Protein AF-A0A7V5AQL8-F1 (afdb_monomer_lite)

Foldseek 3Di:
DVVVVVVVVVVVVVVVVVVVVVVVVVVVVVVVVVVVQVVLQVQCVVVPNHDSVVSVVVVVVVVVVVVVVVVVVVVVVVVVVVVVVVVVVVVVVVVVVVVDPDDPDPPDDDDDDDDDDDDDDDDDDDDDDDDDDDDDDDDDDDDDDDDDDDDDDPPDDDDPDPDDDDDDDDDD

Secondary structure (DSSP, 8-state):
-HHHHHHHHHHHHHHHHHHHHHHHHHHHHHHHHHHHHHHHHHHHHHTTS--HHHHHHHHHHHHHHHHHHHHHHHHHHHHHHHHHHHHHHHHHHHHHHT----PPP-PPPP------------PPPP-PPPPPPPPPPPPPPPPPPPP---PPP----------PPPPPPPP-

Sequence (172 aa):
MEKDRAIEKDMQRALREQSRSLGNFYKGIMTSLRQIEETMEKYAAERGGLTIEEAAAELELIKEIERNYVKLQMLRSRHDNWLQARKKV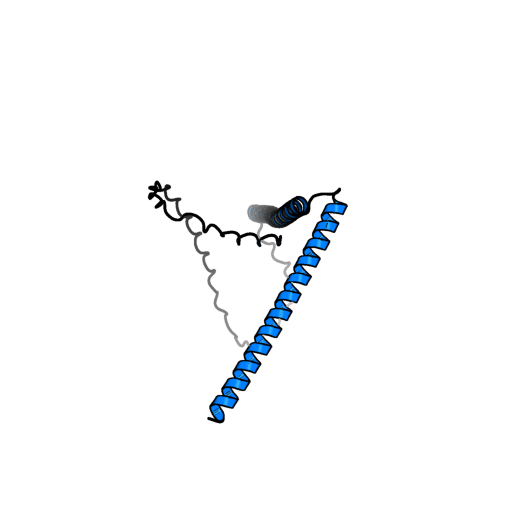AQAQSLQATGLPPRPAPRPSAAPSPTPTSTPSAPQTPVAKVPTAPEPPKAPIPEKPVPVEEKPIPRGTPPFIISSPPPKPEDK

Radius of gyration: 39.56 Å; chains: 1; bounding box: 112×60×87 Å

pLDDT: mean 77.06, std 18.39, range [37.72, 98.06]

Structure (mmCIF, N/CA/C/O backbone):
data_AF-A0A7V5AQL8-F1
#
_entry.id   AF-A0A7V5AQL8-F1
#
loop_
_atom_site.group_PDB
_atom_site.id
_atom_site.type_symbol
_atom_site.label_atom_id
_atom_site.label_alt_id
_atom_site.label_comp_id
_atom_site.label_asym_id
_atom_site.label_entity_id
_atom_site.label_seq_id
_atom_site.pdbx_PDB_ins_code
_atom_site.Cartn_x
_atom_site.Cartn_y
_atom_site.Cartn_z
_atom_site.occupancy
_atom_site.B_iso_or_equiv
_atom_site.auth_seq_id
_atom_site.auth_comp_id
_atom_site.auth_asym_id
_atom_site.auth_atom_id
_atom_site.pdbx_PDB_model_num
ATOM 1 N N . MET A 1 1 ? 9.794 -41.746 -36.528 1.00 63.28 1 MET A N 1
ATOM 2 C CA . MET A 1 1 ? 10.151 -40.681 -37.490 1.00 63.28 1 MET A CA 1
ATOM 3 C C . MET A 1 1 ? 9.055 -39.621 -37.617 1.00 63.28 1 MET A C 1
ATOM 5 O O . MET A 1 1 ? 9.298 -38.499 -37.205 1.00 63.28 1 MET A O 1
ATOM 9 N N . GLU A 1 2 ? 7.851 -39.910 -38.136 1.00 71.94 2 GLU A N 1
ATOM 10 C CA . GLU A 1 2 ? 6.795 -38.872 -38.253 1.00 71.94 2 GLU A CA 1
ATOM 11 C C . GLU A 1 2 ? 6.206 -38.427 -36.906 1.00 71.94 2 GLU A C 1
ATOM 13 O O . GLU A 1 2 ? 5.985 -37.237 -36.695 1.00 71.94 2 GLU A O 1
ATOM 18 N N . LYS A 1 3 ? 6.019 -39.364 -35.968 1.00 75.19 3 LYS A N 1
ATOM 19 C CA . LYS A 1 3 ? 5.550 -39.058 -34.606 1.00 75.19 3 LYS A CA 1
ATOM 20 C C . LYS A 1 3 ? 6.539 -38.171 -33.840 1.00 75.19 3 LYS A C 1
ATOM 22 O O . LYS A 1 3 ? 6.118 -37.236 -33.174 1.00 75.19 3 LYS A O 1
ATOM 27 N N . ASP A 1 4 ? 7.838 -38.399 -34.018 1.00 84.19 4 ASP A N 1
ATOM 28 C CA . ASP A 1 4 ? 8.894 -37.621 -33.355 1.00 84.19 4 ASP A CA 1
ATOM 29 C C . ASP A 1 4 ? 8.934 -36.174 -33.872 1.00 84.19 4 ASP A C 1
ATOM 31 O O . ASP A 1 4 ? 9.076 -35.239 -33.089 1.00 84.19 4 ASP A O 1
ATOM 35 N N . ARG A 1 5 ? 8.686 -35.968 -35.176 1.00 82.94 5 ARG A N 1
ATOM 36 C CA . ARG A 1 5 ? 8.556 -34.624 -35.772 1.00 82.94 5 ARG A CA 1
ATOM 37 C C . ARG A 1 5 ? 7.320 -33.869 -35.276 1.00 82.94 5 ARG A C 1
ATOM 39 O O . ARG A 1 5 ? 7.361 -32.646 -35.154 1.00 82.94 5 ARG A O 1
ATOM 46 N N . ALA A 1 6 ? 6.217 -34.571 -35.012 1.00 88.25 6 ALA A N 1
ATOM 47 C CA . ALA A 1 6 ? 5.014 -33.958 -34.450 1.00 88.25 6 ALA A CA 1
ATOM 48 C C . ALA A 1 6 ? 5.249 -33.508 -32.998 1.00 88.25 6 ALA A C 1
ATOM 50 O O . ALA A 1 6 ? 4.944 -32.367 -32.657 1.00 88.25 6 ALA A O 1
ATOM 51 N N . ILE A 1 7 ? 5.889 -34.361 -32.190 1.00 89.31 7 ILE A N 1
ATOM 52 C CA . ILE A 1 7 ? 6.270 -34.048 -30.804 1.00 89.31 7 ILE A CA 1
ATOM 53 C C . ILE A 1 7 ? 7.222 -32.848 -30.759 1.00 89.31 7 ILE A C 1
ATOM 55 O O . ILE A 1 7 ? 7.020 -31.930 -29.967 1.00 89.31 7 ILE A O 1
ATOM 59 N N . GLU A 1 8 ? 8.225 -32.810 -31.636 1.00 92.75 8 GLU A N 1
ATOM 60 C CA . GLU A 1 8 ? 9.164 -31.689 -31.708 1.00 92.75 8 GLU A CA 1
ATOM 61 C C . GLU A 1 8 ? 8.457 -30.369 -32.058 1.00 92.75 8 GLU A C 1
ATOM 63 O O . GLU A 1 8 ? 8.708 -29.333 -31.435 1.00 92.75 8 GLU A O 1
ATOM 68 N N . LYS A 1 9 ? 7.518 -30.396 -33.010 1.00 93.88 9 LYS A N 1
ATOM 69 C CA . LYS A 1 9 ? 6.729 -29.217 -33.390 1.00 93.88 9 LYS A CA 1
ATOM 70 C C . LYS A 1 9 ? 5.845 -28.720 -32.242 1.00 93.88 9 LYS A C 1
ATOM 72 O O . LYS A 1 9 ? 5.749 -27.506 -32.041 1.00 93.88 9 LYS A O 1
ATOM 77 N N . ASP A 1 10 ? 5.236 -29.627 -31.486 1.00 94.12 10 ASP A N 1
ATOM 78 C CA . ASP A 1 10 ? 4.409 -29.278 -30.329 1.00 94.12 10 ASP A CA 1
ATOM 79 C C . ASP A 1 10 ? 5.256 -28.742 -29.169 1.00 94.12 10 ASP A C 1
ATOM 81 O O . ASP A 1 10 ? 4.890 -27.727 -28.573 1.00 94.12 10 ASP A O 1
ATOM 85 N N . MET A 1 11 ? 6.439 -29.313 -28.917 1.00 92.94 11 MET A N 1
ATOM 86 C CA . MET A 1 11 ? 7.403 -28.757 -27.959 1.00 92.94 11 MET A CA 1
ATOM 87 C C . MET A 1 11 ? 7.839 -27.343 -28.351 1.00 92.94 11 MET A C 1
ATOM 89 O O . MET A 1 11 ? 7.822 -26.436 -27.519 1.00 92.94 11 MET A O 1
ATOM 93 N N . GLN A 1 12 ? 8.180 -27.112 -29.621 1.00 95.69 12 GLN A N 1
ATOM 94 C CA . GLN A 1 12 ? 8.537 -25.773 -30.097 1.00 95.69 12 GLN A CA 1
ATOM 95 C C . GLN A 1 12 ? 7.370 -24.786 -29.964 1.00 95.69 12 GLN A C 1
ATOM 97 O O . GLN A 1 12 ? 7.585 -23.608 -29.668 1.00 95.69 12 GLN A O 1
ATOM 102 N N . ARG A 1 13 ? 6.129 -25.242 -30.169 1.00 94.62 13 ARG A N 1
ATOM 103 C CA . ARG A 1 13 ? 4.931 -24.416 -29.980 1.00 94.62 13 ARG A CA 1
ATOM 104 C C . ARG A 1 13 ? 4.726 -24.059 -28.510 1.00 94.62 13 ARG A C 1
ATOM 106 O O . ARG A 1 13 ? 4.548 -22.879 -28.214 1.00 94.62 13 ARG A O 1
ATOM 113 N N . ALA A 1 14 ? 4.824 -25.042 -27.619 1.00 93.94 14 ALA A N 1
ATOM 114 C CA . ALA A 1 14 ? 4.708 -24.849 -26.178 1.00 93.94 14 ALA A CA 1
ATOM 115 C C . ALA A 1 14 ? 5.779 -23.881 -25.651 1.00 93.94 14 ALA A C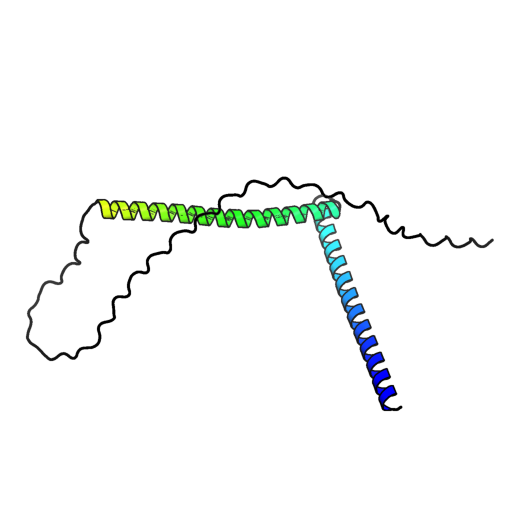 1
ATOM 117 O O . ALA A 1 14 ? 5.458 -22.953 -24.912 1.00 93.94 14 ALA A O 1
ATOM 118 N N . LEU A 1 15 ? 7.031 -24.012 -26.104 1.00 95.56 15 LEU A N 1
ATOM 119 C CA . LEU A 1 15 ? 8.118 -23.099 -25.731 1.00 95.56 15 LEU A CA 1
ATOM 120 C C . LEU A 1 15 ? 7.865 -21.659 -26.196 1.00 95.56 15 LEU A C 1
ATOM 122 O O . LEU A 1 15 ? 8.107 -20.713 -25.444 1.00 95.56 15 LEU A O 1
ATOM 126 N N . ARG A 1 16 ? 7.350 -21.467 -27.417 1.00 95.06 16 ARG A N 1
ATOM 127 C CA . ARG A 1 16 ? 6.985 -20.127 -27.913 1.00 95.06 16 ARG A CA 1
ATOM 128 C C . ARG A 1 16 ? 5.845 -19.520 -27.106 1.00 95.06 16 ARG A C 1
ATOM 130 O O . ARG A 1 16 ? 5.879 -18.328 -26.808 1.00 95.06 16 ARG A O 1
ATOM 137 N N . GLU A 1 17 ? 4.844 -20.318 -26.758 1.00 95.75 17 GLU A N 1
ATOM 138 C CA . GLU A 1 17 ? 3.708 -19.865 -25.960 1.00 95.75 17 GLU A CA 1
ATOM 139 C C . GLU A 1 17 ? 4.129 -19.504 -24.532 1.00 95.75 17 GLU A C 1
ATOM 141 O O . GLU A 1 17 ? 3.791 -18.422 -24.052 1.00 95.75 17 GLU A O 1
ATOM 146 N N . GLN A 1 18 ? 4.963 -20.331 -23.901 1.00 94.44 18 GLN A N 1
ATOM 147 C CA . GLN A 1 18 ? 5.540 -20.044 -22.591 1.00 94.44 18 GLN A CA 1
ATOM 148 C C . GLN A 1 18 ? 6.400 -18.774 -22.619 1.00 94.44 18 GLN A C 1
ATOM 150 O O . GLN A 1 18 ? 6.242 -17.909 -21.759 1.00 94.44 18 GLN A O 1
ATOM 155 N N . SER A 1 19 ? 7.264 -18.619 -23.627 1.00 94.06 19 SER A N 1
ATOM 156 C CA . SER A 1 19 ? 8.080 -17.412 -23.810 1.00 94.06 19 SER A CA 1
ATOM 157 C C . SER A 1 19 ? 7.210 -16.162 -23.972 1.00 94.06 19 SER A C 1
ATOM 159 O O . SER A 1 19 ? 7.463 -15.140 -23.333 1.00 94.06 19 SER A O 1
ATOM 161 N N . ARG A 1 20 ? 6.127 -16.254 -24.753 1.00 95.44 20 ARG A N 1
ATOM 162 C CA . ARG A 1 20 ? 5.165 -15.160 -24.926 1.00 95.44 20 ARG A CA 1
ATOM 163 C C . ARG A 1 20 ? 4.436 -14.824 -23.628 1.00 95.44 20 ARG A C 1
ATOM 165 O O . ARG A 1 20 ? 4.295 -13.648 -23.301 1.00 95.44 20 ARG A O 1
ATOM 172 N N . SER A 1 21 ? 3.988 -15.839 -22.892 1.00 94.06 21 SER A N 1
ATOM 173 C CA . SER A 1 21 ? 3.327 -15.664 -21.597 1.00 94.06 21 SER A CA 1
ATOM 174 C C . SER A 1 21 ? 4.255 -14.979 -20.596 1.00 94.06 21 SER A C 1
ATOM 176 O O . SER A 1 21 ? 3.851 -14.022 -19.940 1.00 94.06 21 SER A O 1
ATOM 178 N N . LEU A 1 22 ? 5.518 -15.408 -20.528 1.00 94.69 22 LEU A N 1
ATOM 179 C CA . LEU A 1 22 ? 6.521 -14.801 -19.657 1.00 94.69 22 LEU A CA 1
ATOM 180 C C . LEU A 1 22 ? 6.833 -13.354 -20.068 1.00 94.69 22 LEU A C 1
ATOM 182 O O . LEU A 1 22 ? 6.915 -12.481 -19.208 1.00 94.69 22 LEU A O 1
ATOM 186 N N . GLY A 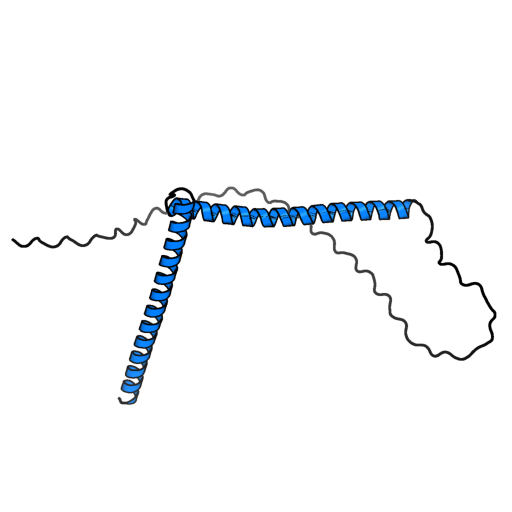1 23 ? 6.940 -13.077 -21.371 1.00 94.69 23 GLY A N 1
ATOM 187 C CA . GLY A 1 23 ? 7.132 -11.718 -21.884 1.00 94.69 23 GLY A CA 1
ATOM 188 C C . GLY A 1 23 ? 5.967 -10.785 -21.540 1.00 94.69 23 GLY A C 1
ATOM 189 O O . GLY A 1 23 ? 6.182 -9.653 -21.106 1.00 94.69 23 GLY A O 1
ATOM 190 N N . ASN A 1 24 ? 4.728 -11.269 -21.662 1.00 95.75 24 ASN A N 1
ATOM 191 C CA . ASN A 1 24 ? 3.536 -10.516 -21.263 1.00 95.75 24 ASN A CA 1
ATOM 192 C C . ASN A 1 24 ? 3.490 -10.279 -19.749 1.00 95.75 24 ASN A C 1
ATOM 194 O O . ASN A 1 24 ? 3.173 -9.173 -19.315 1.00 95.75 24 ASN A O 1
ATOM 198 N N . PHE A 1 25 ? 3.837 -11.292 -18.954 1.00 94.12 25 PHE A N 1
ATOM 199 C CA . PHE A 1 25 ? 3.923 -11.177 -17.502 1.00 94.12 25 PHE A CA 1
ATOM 200 C C . PHE A 1 25 ? 4.962 -10.133 -17.080 1.00 94.12 25 PHE A C 1
ATOM 202 O O . PHE A 1 25 ? 4.6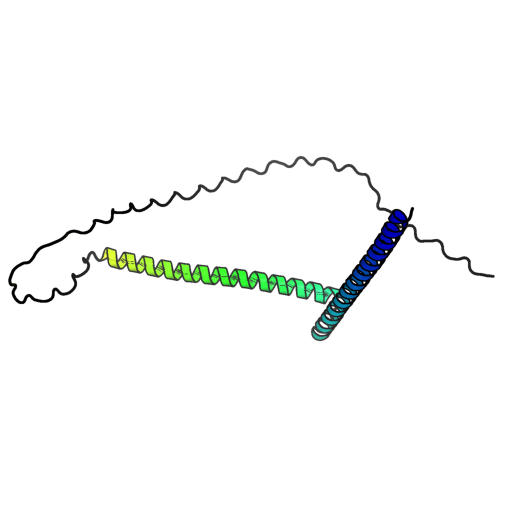45 -9.231 -16.307 1.00 94.12 25 PHE A O 1
ATOM 209 N N . TYR A 1 26 ? 6.166 -10.184 -17.657 1.00 95.81 26 TYR A N 1
ATOM 210 C CA . TYR A 1 26 ? 7.217 -9.199 -17.400 1.00 95.81 26 TYR A CA 1
ATOM 211 C C . TYR A 1 26 ? 6.776 -7.781 -17.779 1.00 95.81 26 TYR A C 1
ATOM 213 O O . TYR A 1 26 ? 6.944 -6.848 -16.998 1.00 95.81 26 TYR A O 1
ATOM 221 N N . LYS A 1 27 ? 6.130 -7.614 -18.940 1.00 94.75 27 LYS A N 1
ATOM 222 C CA . LYS A 1 27 ? 5.565 -6.320 -19.350 1.00 94.75 27 LYS A CA 1
ATOM 223 C C . LYS A 1 27 ? 4.523 -5.809 -18.346 1.00 94.75 27 LYS A C 1
ATOM 225 O O . LYS A 1 27 ? 4.497 -4.614 -18.051 1.00 94.75 27 LYS A O 1
ATOM 230 N N . GLY A 1 28 ? 3.688 -6.704 -17.816 1.00 95.50 28 GLY A N 1
ATOM 231 C CA . GLY A 1 28 ? 2.730 -6.393 -16.756 1.00 95.50 28 GLY A CA 1
ATOM 232 C C . GLY A 1 28 ? 3.416 -5.895 -15.483 1.00 95.50 28 GLY A C 1
ATOM 233 O O . GLY A 1 28 ? 3.061 -4.826 -14.988 1.00 95.50 28 GLY A O 1
ATOM 234 N N . ILE A 1 29 ? 4.447 -6.606 -15.012 1.00 95.19 29 ILE A N 1
ATOM 235 C CA . ILE A 1 29 ? 5.250 -6.195 -13.848 1.00 95.19 29 ILE A CA 1
ATOM 236 C C . ILE A 1 29 ? 5.865 -4.816 -14.074 1.00 95.19 29 ILE A C 1
ATOM 238 O O . ILE A 1 29 ? 5.684 -3.933 -13.245 1.00 95.19 29 ILE A O 1
ATOM 242 N N . MET A 1 30 ? 6.544 -4.600 -15.202 1.00 94.94 30 MET A N 1
ATOM 243 C CA . MET A 1 30 ? 7.206 -3.320 -15.474 1.00 94.94 30 MET A CA 1
ATOM 244 C C . MET A 1 30 ? 6.215 -2.153 -15.540 1.00 94.94 30 MET A C 1
ATOM 246 O O . MET A 1 30 ? 6.519 -1.058 -15.077 1.00 94.94 30 MET A O 1
ATOM 250 N N . THR A 1 31 ? 5.011 -2.387 -16.070 1.00 95.50 31 THR A N 1
ATOM 251 C CA . THR A 1 31 ? 3.946 -1.370 -16.083 1.00 95.50 31 THR A CA 1
ATOM 252 C C . THR A 1 31 ? 3.473 -1.050 -14.665 1.00 95.50 31 THR A C 1
ATOM 254 O O . THR A 1 31 ? 3.309 0.118 -14.325 1.00 95.50 31 THR A O 1
ATOM 257 N N . SER A 1 32 ? 3.290 -2.074 -13.828 1.00 94.06 32 SER A N 1
ATOM 258 C CA . SER A 1 32 ? 2.912 -1.903 -12.422 1.00 94.06 32 SER A CA 1
ATOM 259 C C . SER A 1 32 ? 3.989 -1.178 -11.617 1.00 94.06 32 SER A C 1
ATOM 261 O O . SER A 1 32 ? 3.647 -0.295 -10.838 1.00 94.06 32 SER A O 1
ATOM 263 N N . LEU A 1 33 ? 5.265 -1.526 -11.798 1.00 93.44 33 LEU A N 1
ATOM 264 C CA . LEU A 1 33 ? 6.378 -0.869 -11.109 1.00 93.44 33 LEU A CA 1
ATOM 265 C C . LEU A 1 33 ? 6.446 0.612 -11.472 1.00 93.44 33 LEU A C 1
ATOM 267 O O . LEU A 1 33 ? 6.490 1.451 -10.580 1.00 93.44 33 LEU A O 1
ATOM 271 N N . ARG A 1 34 ? 6.321 0.935 -12.763 1.00 94.31 34 ARG A N 1
ATOM 272 C CA . ARG A 1 34 ? 6.272 2.322 -13.228 1.00 94.31 34 ARG A CA 1
ATOM 273 C C . ARG A 1 34 ? 5.105 3.101 -12.620 1.00 94.31 34 ARG A C 1
ATOM 275 O O . ARG A 1 34 ? 5.273 4.244 -12.222 1.00 94.31 34 ARG A O 1
ATOM 282 N N . GLN A 1 35 ? 3.917 2.500 -12.540 1.00 95.00 35 GLN A N 1
ATOM 283 C CA . GLN A 1 35 ? 2.772 3.153 -11.898 1.00 95.00 35 GLN A CA 1
ATOM 284 C C . GLN A 1 35 ? 3.033 3.424 -10.414 1.00 95.00 35 GLN A C 1
ATOM 286 O O . GLN A 1 35 ? 2.675 4.492 -9.927 1.00 95.00 35 GLN A O 1
ATOM 291 N N . ILE A 1 36 ? 3.667 2.481 -9.709 1.00 91.38 36 ILE A N 1
ATOM 292 C CA . ILE A 1 36 ? 4.056 2.665 -8.307 1.00 91.38 36 ILE A CA 1
ATOM 293 C C . ILE A 1 36 ? 5.045 3.830 -8.191 1.00 91.38 36 ILE A C 1
ATOM 295 O O . ILE A 1 36 ? 4.803 4.734 -7.396 1.00 91.38 36 ILE A O 1
ATOM 299 N N . GLU A 1 37 ? 6.092 3.867 -9.014 1.00 91.31 37 GLU A N 1
ATOM 300 C CA . GLU A 1 37 ? 7.055 4.977 -9.056 1.00 91.31 37 GLU A CA 1
ATOM 301 C C . GLU A 1 37 ? 6.360 6.323 -9.310 1.00 91.31 37 GLU A C 1
ATOM 303 O O . GLU A 1 37 ? 6.517 7.247 -8.518 1.00 91.31 37 GLU A O 1
ATOM 308 N N . GLU A 1 38 ? 5.492 6.416 -10.321 1.00 93.19 38 GLU A N 1
ATOM 309 C CA . GLU A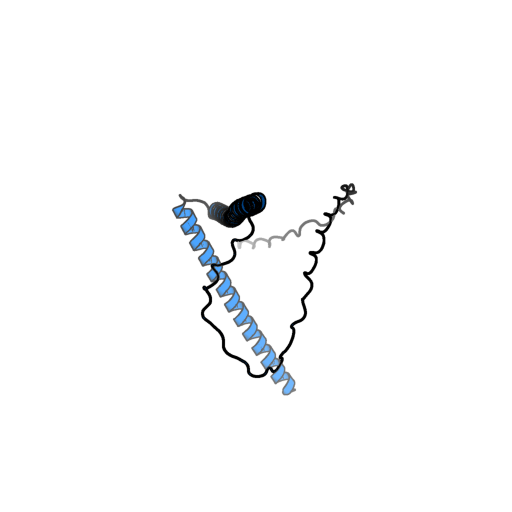 1 38 ? 4.739 7.642 -10.625 1.00 93.19 38 GLU A CA 1
ATOM 310 C C . GLU A 1 38 ? 3.834 8.078 -9.457 1.00 93.19 38 GLU A C 1
ATOM 312 O O . GLU A 1 38 ? 3.665 9.272 -9.201 1.00 93.19 38 GLU A O 1
ATOM 317 N N . THR A 1 39 ? 3.226 7.133 -8.729 1.00 91.06 39 THR A N 1
ATOM 318 C CA . THR A 1 39 ? 2.437 7.464 -7.529 1.00 91.06 39 THR A CA 1
ATOM 319 C C . THR A 1 39 ? 3.309 7.932 -6.368 1.00 91.06 39 THR A C 1
ATOM 321 O O . THR A 1 39 ? 2.924 8.866 -5.665 1.00 91.06 39 THR A O 1
ATOM 324 N N . MET A 1 40 ? 4.489 7.332 -6.198 1.00 91.19 40 MET A N 1
ATOM 325 C CA . MET A 1 40 ? 5.457 7.725 -5.178 1.00 91.19 40 MET A CA 1
ATOM 326 C C . MET A 1 40 ? 6.004 9.125 -5.440 1.00 91.19 40 MET A C 1
ATOM 328 O O . MET A 1 40 ? 6.058 9.936 -4.520 1.00 91.19 40 MET A O 1
ATOM 332 N N . GLU A 1 41 ? 6.349 9.434 -6.688 1.00 91.38 41 GLU A N 1
ATOM 333 C CA . GLU A 1 41 ? 6.817 10.759 -7.101 1.00 91.38 41 GLU A CA 1
ATOM 334 C C . GLU A 1 41 ? 5.761 11.837 -6.851 1.00 91.38 41 GLU A C 1
ATOM 336 O O . GLU A 1 41 ? 6.076 12.897 -6.310 1.00 91.38 41 GLU A O 1
ATOM 341 N N . LYS A 1 42 ? 4.494 11.563 -7.188 1.00 92.94 42 LYS A N 1
ATOM 342 C CA . LYS A 1 42 ? 3.384 12.490 -6.912 1.00 92.94 42 LYS A CA 1
ATOM 343 C C . LYS A 1 42 ? 3.225 12.748 -5.421 1.00 92.94 42 LYS A C 1
ATOM 345 O O . LYS A 1 42 ? 3.167 13.905 -5.014 1.00 92.94 42 LYS A O 1
ATOM 350 N N . TYR A 1 43 ? 3.208 11.689 -4.614 1.00 91.62 43 TYR A N 1
ATOM 351 C CA . TYR A 1 43 ? 3.126 11.816 -3.162 1.00 91.62 43 TYR A CA 1
ATOM 352 C C . TYR A 1 43 ? 4.304 12.631 -2.606 1.00 91.62 43 TYR A C 1
ATOM 354 O O . TYR A 1 43 ? 4.115 13.548 -1.806 1.00 91.62 43 TYR A O 1
ATOM 362 N N . ALA A 1 44 ? 5.520 12.342 -3.068 1.00 91.06 44 ALA A N 1
ATOM 363 C CA . ALA A 1 44 ? 6.726 13.034 -2.639 1.00 91.06 44 ALA A CA 1
ATOM 364 C C . ALA A 1 44 ? 6.701 14.530 -3.006 1.00 91.06 44 ALA A C 1
ATOM 366 O O . ALA A 1 44 ? 7.055 15.382 -2.185 1.00 91.06 44 ALA A O 1
ATOM 367 N N . ALA A 1 45 ? 6.215 14.860 -4.207 1.00 91.25 45 ALA A N 1
ATOM 368 C CA . ALA A 1 45 ? 6.021 16.235 -4.655 1.00 91.25 45 ALA A CA 1
ATOM 369 C C . ALA A 1 45 ? 4.975 16.977 -3.802 1.00 91.25 45 ALA A C 1
ATOM 371 O O . ALA A 1 45 ? 5.227 18.100 -3.364 1.00 91.25 45 ALA A O 1
ATOM 372 N N . GLU A 1 46 ? 3.837 16.342 -3.505 1.00 92.25 46 GLU A N 1
ATOM 373 C CA . GLU A 1 46 ? 2.777 16.909 -2.656 1.00 92.25 46 GLU A CA 1
ATOM 374 C C . GLU A 1 46 ? 3.234 17.146 -1.208 1.00 92.25 46 GLU A C 1
ATOM 376 O O . GLU A 1 46 ? 2.787 18.091 -0.556 1.00 92.25 46 GLU A O 1
ATOM 381 N N . ARG A 1 47 ? 4.165 16.327 -0.708 1.00 89.06 47 ARG A N 1
ATOM 382 C CA . ARG A 1 47 ? 4.740 16.437 0.642 1.00 89.06 47 ARG A CA 1
ATOM 383 C C . ARG A 1 47 ? 5.878 17.453 0.777 1.00 89.06 47 ARG A C 1
ATOM 385 O O . ARG A 1 47 ? 6.497 17.527 1.835 1.00 89.06 47 ARG A O 1
ATOM 392 N N . GLY A 1 48 ? 6.121 18.271 -0.246 1.00 88.12 48 GLY A N 1
ATOM 393 C CA . GLY A 1 48 ? 7.144 19.319 -0.207 1.00 88.12 48 GLY A CA 1
ATOM 394 C C . GLY A 1 48 ? 8.478 18.914 -0.831 1.00 88.12 48 GLY A C 1
ATOM 395 O O . GLY A 1 48 ? 9.502 19.498 -0.485 1.00 88.12 48 GLY A O 1
ATOM 396 N N . GLY A 1 49 ? 8.468 17.951 -1.756 1.00 85.38 49 GLY A N 1
ATOM 397 C CA . GLY A 1 49 ? 9.652 17.554 -2.521 1.00 85.38 49 GLY A CA 1
ATOM 398 C C . GLY A 1 49 ? 10.540 16.542 -1.799 1.00 85.38 49 GLY A C 1
ATOM 399 O O . GLY A 1 49 ? 11.761 16.670 -1.843 1.00 85.38 49 GLY A O 1
ATOM 400 N N . LEU A 1 50 ? 9.931 15.553 -1.136 1.00 90.19 50 LEU A N 1
ATOM 401 C CA . LEU A 1 50 ? 10.661 14.413 -0.573 1.00 90.19 50 LEU A CA 1
ATOM 402 C C . LEU A 1 50 ? 11.372 13.618 -1.679 1.00 90.19 50 LEU A C 1
ATOM 404 O O . LEU A 1 50 ? 10.974 13.636 -2.848 1.00 90.19 50 LEU A O 1
ATOM 408 N N . THR A 1 51 ? 12.399 12.863 -1.308 1.00 91.44 51 THR A N 1
ATOM 409 C CA . THR A 1 51 ? 12.900 11.791 -2.173 1.00 91.44 51 THR A CA 1
ATOM 410 C C . THR A 1 51 ? 11.906 10.624 -2.202 1.00 91.44 51 THR A C 1
ATOM 412 O O . THR A 1 51 ? 11.097 10.443 -1.289 1.00 91.44 51 THR A O 1
ATOM 415 N N . ILE A 1 52 ? 11.966 9.795 -3.249 1.00 87.19 52 ILE A N 1
ATOM 416 C CA . ILE A 1 52 ? 11.113 8.598 -3.370 1.00 87.19 52 ILE A CA 1
ATOM 417 C C . ILE A 1 52 ? 11.322 7.650 -2.177 1.00 87.19 52 ILE A C 1
ATOM 419 O O . ILE A 1 52 ? 10.362 7.063 -1.681 1.00 87.19 52 ILE A O 1
ATOM 423 N N . GLU A 1 53 ? 12.559 7.522 -1.691 1.00 89.06 53 GLU A N 1
ATOM 424 C CA . GLU A 1 53 ? 12.902 6.672 -0.545 1.00 89.06 53 GLU A CA 1
ATOM 425 C C . GLU A 1 53 ? 12.276 7.184 0.758 1.00 89.06 53 GLU A C 1
ATOM 427 O O . GLU A 1 53 ? 11.667 6.410 1.498 1.00 89.06 53 GLU A O 1
ATOM 432 N N . GLU A 1 54 ? 12.358 8.492 1.016 1.00 91.19 54 GLU A N 1
ATOM 433 C CA . GLU A 1 54 ? 11.730 9.119 2.185 1.00 91.19 54 GLU A CA 1
ATOM 434 C C . GLU A 1 54 ? 10.208 8.997 2.134 1.00 91.19 54 GLU A C 1
ATOM 436 O O . GLU A 1 54 ? 9.581 8.625 3.126 1.00 91.19 54 GLU A O 1
ATOM 441 N N . ALA A 1 55 ? 9.614 9.239 0.966 1.00 90.88 55 ALA A N 1
ATOM 442 C CA . ALA A 1 55 ? 8.190 9.048 0.746 1.00 90.88 55 ALA A CA 1
ATOM 443 C C . ALA A 1 55 ? 7.761 7.592 1.002 1.00 90.88 55 ALA A C 1
ATOM 445 O O . ALA A 1 55 ? 6.715 7.349 1.605 1.00 90.88 55 ALA A O 1
ATOM 446 N N . ALA A 1 56 ? 8.563 6.611 0.573 1.00 89.25 56 ALA A N 1
ATOM 447 C CA . ALA A 1 56 ? 8.264 5.196 0.783 1.00 89.25 56 ALA A CA 1
ATOM 448 C C . ALA A 1 56 ? 8.333 4.823 2.269 1.00 89.25 56 ALA A C 1
ATOM 450 O O . ALA A 1 56 ? 7.439 4.140 2.775 1.00 89.25 56 ALA A O 1
ATOM 451 N N . ALA A 1 57 ? 9.358 5.306 2.976 1.00 92.00 57 ALA A N 1
ATOM 452 C CA . ALA A 1 57 ? 9.492 5.124 4.417 1.00 92.00 57 ALA A CA 1
ATOM 453 C C . ALA A 1 57 ? 8.327 5.773 5.181 1.00 92.00 57 ALA A C 1
ATOM 455 O O . ALA A 1 57 ? 7.777 5.171 6.106 1.00 92.00 57 ALA A O 1
ATOM 456 N N . GLU A 1 58 ? 7.905 6.969 4.769 1.00 92.62 58 GLU A N 1
ATOM 457 C CA . GLU A 1 58 ? 6.771 7.662 5.375 1.00 92.62 58 GLU A CA 1
ATOM 458 C C . GLU A 1 58 ? 5.453 6.906 5.153 1.00 92.62 58 GLU A C 1
ATOM 460 O O . GLU A 1 58 ? 4.689 6.712 6.099 1.00 92.62 58 GLU A O 1
ATOM 465 N N . LEU A 1 59 ? 5.191 6.419 3.938 1.00 91.00 59 LEU A N 1
ATOM 466 C CA . LEU A 1 59 ? 3.999 5.613 3.662 1.00 91.00 59 LEU A CA 1
ATOM 467 C C . LEU A 1 59 ? 3.986 4.308 4.460 1.00 91.00 59 LEU A C 1
ATOM 469 O O . LEU A 1 59 ? 2.922 3.874 4.905 1.00 91.00 59 LEU A O 1
ATOM 473 N N . GLU A 1 60 ? 5.141 3.678 4.667 1.00 92.81 60 GLU A N 1
ATOM 474 C CA . GLU A 1 60 ? 5.226 2.477 5.497 1.00 92.81 60 GLU A CA 1
ATOM 475 C C . GLU A 1 60 ? 4.923 2.787 6.969 1.00 92.81 60 GLU A C 1
ATOM 477 O O . GLU A 1 60 ? 4.152 2.066 7.611 1.00 92.81 60 GLU A O 1
ATOM 482 N N . LEU A 1 61 ? 5.421 3.919 7.473 1.00 95.19 61 LEU A N 1
ATOM 483 C CA . LEU A 1 61 ? 5.082 4.413 8.805 1.00 95.19 61 LEU A CA 1
ATOM 484 C C . LEU A 1 61 ? 3.577 4.701 8.935 1.00 95.19 61 LEU A C 1
ATOM 486 O O . LEU A 1 61 ? 2.957 4.313 9.928 1.00 95.19 61 LEU A O 1
ATOM 490 N N . ILE A 1 62 ? 2.964 5.333 7.931 1.00 93.56 62 ILE A N 1
ATOM 491 C CA . ILE A 1 62 ? 1.521 5.617 7.911 1.00 93.56 62 ILE A CA 1
ATOM 492 C C . ILE A 1 62 ? 0.715 4.315 7.994 1.00 93.56 62 ILE A C 1
ATOM 494 O O . ILE A 1 62 ? -0.170 4.204 8.846 1.00 93.56 62 ILE A O 1
ATOM 498 N N . LYS A 1 63 ? 1.057 3.293 7.199 1.00 95.44 63 LYS A N 1
ATOM 499 C CA . LYS A 1 63 ? 0.389 1.978 7.269 1.00 95.44 63 LYS A CA 1
ATOM 500 C C . LYS A 1 63 ? 0.497 1.347 8.655 1.00 95.44 63 LYS A C 1
ATOM 502 O O . LYS A 1 63 ? -0.454 0.717 9.133 1.00 95.44 63 LYS A O 1
ATOM 507 N N . GLU A 1 64 ? 1.653 1.467 9.305 1.00 97.00 64 GLU A N 1
ATOM 508 C CA . GLU A 1 64 ? 1.839 0.946 10.658 1.00 97.00 64 GLU A CA 1
ATOM 509 C C . GLU A 1 64 ? 0.969 1.695 11.677 1.00 97.00 64 GLU A C 1
ATOM 511 O O . GLU A 1 64 ? 0.297 1.061 12.503 1.00 97.00 64 GLU A O 1
ATOM 516 N N . ILE A 1 65 ? 0.916 3.026 11.583 1.00 96.75 65 ILE A N 1
ATOM 517 C CA . ILE A 1 65 ? 0.053 3.871 12.418 1.00 96.75 65 ILE A CA 1
ATOM 518 C C . ILE A 1 65 ? -1.415 3.472 12.242 1.00 96.75 65 ILE A C 1
ATOM 520 O O . ILE A 1 65 ? -2.107 3.241 13.237 1.00 96.75 65 ILE A O 1
ATOM 524 N N . GLU A 1 66 ? -1.888 3.318 11.005 1.00 96.44 66 GLU A N 1
ATOM 525 C CA . GLU A 1 66 ? -3.263 2.902 10.705 1.00 96.44 66 GLU A CA 1
ATOM 526 C C . GLU A 1 66 ? -3.586 1.525 11.298 1.00 96.44 66 GLU A C 1
ATOM 528 O O . GLU A 1 66 ? -4.609 1.344 11.972 1.00 96.44 66 GLU A O 1
ATOM 533 N N . ARG A 1 67 ? -2.685 0.550 11.127 1.00 95.94 67 ARG A N 1
ATOM 534 C CA . ARG A 1 67 ? -2.847 -0.795 11.699 1.00 95.94 67 ARG A CA 1
ATOM 535 C C . ARG A 1 67 ? -2.950 -0.746 13.223 1.00 95.94 67 ARG A C 1
ATOM 537 O O . ARG A 1 67 ? -3.771 -1.456 13.816 1.00 95.94 67 ARG A O 1
ATOM 544 N N . ASN A 1 68 ? -2.119 0.065 13.869 1.00 96.62 68 ASN A N 1
ATOM 545 C CA . ASN A 1 68 ? -2.127 0.212 15.321 1.00 96.62 68 ASN A CA 1
ATOM 546 C C . ASN A 1 68 ? -3.371 0.961 15.811 1.00 96.62 68 ASN A C 1
ATOM 548 O O . ASN A 1 68 ? -3.961 0.563 16.818 1.00 96.62 68 ASN A O 1
ATOM 552 N N . TYR A 1 69 ? -3.843 1.958 15.065 1.00 97.25 69 TYR A N 1
ATOM 553 C CA . TYR A 1 69 ? -5.084 2.665 15.362 1.00 97.25 69 TYR A CA 1
ATOM 554 C C . TYR A 1 69 ? -6.291 1.719 15.390 1.00 97.25 69 TYR A C 1
ATOM 556 O O . TYR A 1 69 ? -7.063 1.738 16.352 1.00 97.25 69 TYR A O 1
ATOM 564 N N . VAL A 1 70 ? -6.420 0.817 14.410 1.00 97.06 70 VAL A N 1
ATOM 565 C CA . VAL A 1 70 ? -7.496 -0.194 14.391 1.00 97.06 70 VAL A CA 1
ATOM 566 C C . VAL A 1 70 ? -7.441 -1.093 15.631 1.00 97.06 70 VAL A C 1
ATOM 568 O O . VAL A 1 70 ? -8.470 -1.345 16.265 1.00 97.06 70 VAL A O 1
ATOM 571 N N . LYS A 1 71 ? -6.244 -1.543 16.033 1.00 96.81 71 LYS A N 1
ATOM 572 C CA . LYS A 1 71 ? -6.070 -2.335 17.264 1.00 96.81 71 LYS A CA 1
ATOM 573 C C . LYS A 1 71 ? -6.504 -1.558 18.508 1.00 96.81 71 LYS A C 1
ATOM 575 O O . LYS A 1 71 ? -7.200 -2.124 19.353 1.00 96.81 71 LYS A O 1
ATOM 580 N N . LEU A 1 72 ? -6.136 -0.279 18.609 1.00 97.00 72 LEU A N 1
ATOM 581 C CA . LEU A 1 72 ? -6.560 0.580 19.715 1.00 97.00 72 LEU A CA 1
ATOM 582 C C . LEU A 1 72 ? -8.081 0.748 19.753 1.00 97.00 72 LEU A C 1
ATOM 584 O O . LEU A 1 72 ? -8.667 0.633 20.829 1.00 97.00 72 LEU A O 1
ATOM 588 N N . GLN A 1 73 ? -8.733 0.966 18.607 1.00 97.44 73 GLN A N 1
ATOM 589 C CA . GLN A 1 73 ? -10.194 1.086 18.552 1.00 97.44 73 GLN A CA 1
ATOM 590 C C . GLN A 1 73 ? -10.882 -0.200 19.015 1.00 97.44 73 GLN A C 1
ATOM 592 O O . GLN A 1 73 ? -11.791 -0.146 19.843 1.00 97.44 73 GLN A O 1
ATOM 597 N N . MET A 1 74 ? -10.399 -1.369 18.580 1.00 96.94 74 MET A N 1
ATOM 598 C CA . MET A 1 74 ? -10.923 -2.649 19.067 1.00 96.94 74 MET A CA 1
ATOM 599 C C . MET A 1 74 ? -10.757 -2.806 20.582 1.00 96.94 74 MET A C 1
ATOM 601 O O . MET A 1 74 ? -11.680 -3.262 21.261 1.00 96.94 74 MET A O 1
ATOM 605 N N . LEU A 1 75 ? -9.589 -2.444 21.122 1.00 97.88 75 LEU A N 1
ATOM 606 C CA . LEU A 1 75 ? -9.332 -2.526 22.559 1.00 97.88 75 LEU A CA 1
ATOM 607 C C . LEU A 1 75 ? -10.250 -1.582 23.340 1.00 97.88 75 LEU A C 1
ATOM 609 O O . LEU A 1 75 ? -10.824 -1.986 24.352 1.00 97.88 75 LEU A O 1
ATOM 613 N N . ARG A 1 76 ? -10.444 -0.360 22.838 1.00 97.50 76 ARG A N 1
ATOM 614 C CA . ARG A 1 76 ? -11.365 0.618 23.415 1.00 97.50 76 ARG A CA 1
ATOM 615 C C . ARG A 1 76 ? -12.793 0.081 23.452 1.00 97.50 76 ARG A C 1
ATOM 617 O O . ARG A 1 76 ? -13.393 0.058 24.521 1.00 97.50 76 ARG A O 1
ATOM 624 N N . SER A 1 77 ? -13.310 -0.439 22.338 1.00 97.94 77 SER A N 1
ATOM 625 C CA . SER A 1 77 ? -14.653 -1.034 22.311 1.00 97.94 77 SER A CA 1
ATOM 626 C C . SER A 1 77 ? -14.789 -2.205 23.290 1.00 97.94 77 SER A C 1
ATOM 628 O O . SER A 1 77 ? -15.808 -2.329 23.968 1.00 97.94 77 SER A O 1
ATOM 630 N N . ARG A 1 78 ? -13.759 -3.056 23.419 1.00 97.56 78 ARG A N 1
ATOM 631 C CA . ARG A 1 78 ? -13.747 -4.142 24.417 1.00 97.56 78 ARG A CA 1
ATOM 632 C C . ARG A 1 78 ? -13.787 -3.609 25.848 1.00 97.56 78 ARG A C 1
ATOM 634 O O . ARG A 1 78 ? -14.541 -4.138 26.661 1.00 97.56 78 ARG A O 1
ATOM 641 N N . HIS A 1 79 ? -13.010 -2.573 26.148 1.00 97.44 79 HIS A N 1
ATOM 642 C CA . HIS A 1 79 ? -13.003 -1.931 27.459 1.00 97.44 79 HIS A CA 1
ATOM 643 C C . HIS A 1 79 ? -14.365 -1.306 27.793 1.00 97.44 79 HIS A C 1
ATOM 645 O O . HIS A 1 79 ? -14.895 -1.528 28.882 1.00 97.44 79 HIS A O 1
ATOM 651 N N . ASP A 1 80 ? -14.978 -0.601 26.845 1.00 98.06 80 ASP A N 1
ATOM 652 C CA . ASP A 1 80 ? -16.290 0.021 27.041 1.00 98.06 80 ASP A CA 1
ATOM 653 C C . ASP A 1 80 ? -17.382 -1.037 27.268 1.00 98.06 80 ASP A C 1
ATOM 655 O O . ASP A 1 80 ? -18.205 -0.907 28.179 1.00 98.06 80 ASP A O 1
ATOM 659 N N . ASN A 1 81 ? -17.338 -2.142 26.520 1.00 97.38 81 ASN A N 1
ATOM 660 C CA . ASN A 1 81 ? -18.223 -3.289 26.732 1.00 97.38 81 ASN A CA 1
ATOM 661 C C . ASN A 1 81 ? -18.018 -3.926 28.111 1.00 97.38 81 ASN A C 1
ATOM 663 O O . ASN A 1 81 ? -18.992 -4.265 28.788 1.00 97.38 81 ASN A O 1
ATOM 667 N N . TRP A 1 82 ? -16.768 -4.058 28.558 1.00 97.56 82 TRP A N 1
ATOM 668 C CA . TRP A 1 82 ? -16.454 -4.557 29.895 1.00 97.56 82 TRP A CA 1
ATOM 669 C C . TRP A 1 82 ? -17.001 -3.633 30.991 1.00 97.56 82 TRP A C 1
ATOM 671 O O . TRP A 1 82 ? -17.623 -4.112 31.942 1.00 97.56 82 TRP A O 1
ATOM 681 N N . LEU A 1 83 ? -16.868 -2.311 30.840 1.00 97.88 83 LEU A N 1
ATOM 682 C CA . LEU A 1 83 ? -17.453 -1.344 31.772 1.00 97.88 83 LEU A CA 1
ATOM 683 C C . LEU A 1 83 ? -18.981 -1.455 31.830 1.00 97.88 83 LEU A C 1
ATOM 685 O O . LEU A 1 83 ? -19.561 -1.430 32.919 1.00 97.88 83 LEU A O 1
ATOM 689 N N . GLN A 1 84 ? -19.648 -1.600 30.684 1.00 96.75 84 GLN A N 1
ATOM 690 C CA . GLN A 1 84 ? -21.097 -1.806 30.642 1.00 96.75 84 GLN A CA 1
ATOM 691 C C . GLN A 1 84 ? -21.507 -3.126 31.302 1.00 96.75 84 GLN A C 1
ATOM 693 O O . GLN A 1 84 ? -22.465 -3.150 32.077 1.00 96.75 84 GLN A O 1
ATOM 698 N N . ALA A 1 85 ? -20.773 -4.211 31.047 1.00 95.69 85 ALA A N 1
ATOM 699 C CA . ALA A 1 85 ? -21.010 -5.500 31.689 1.00 95.69 85 ALA A CA 1
ATOM 700 C C . ALA A 1 85 ? -20.854 -5.397 33.213 1.00 95.69 85 ALA A C 1
ATOM 702 O O . ALA A 1 85 ? -21.730 -5.848 33.950 1.00 95.69 85 ALA A O 1
ATOM 703 N N . ARG A 1 86 ? -19.808 -4.715 33.694 1.00 95.81 86 ARG A N 1
ATOM 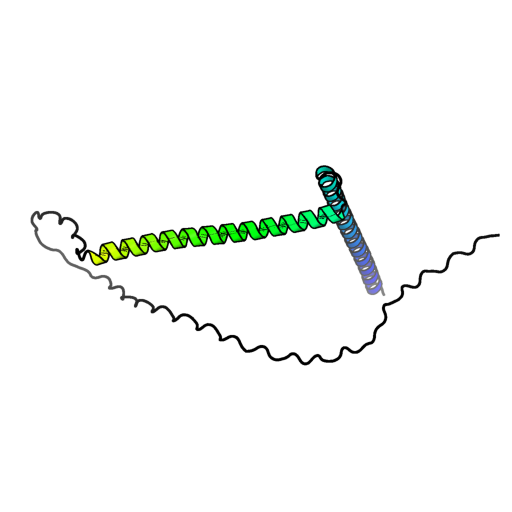704 C CA . ARG A 1 86 ? -19.584 -4.475 35.126 1.00 95.81 86 ARG A CA 1
ATOM 705 C C . ARG A 1 86 ? -20.744 -3.712 35.770 1.00 95.81 86 ARG A C 1
ATOM 707 O O . ARG A 1 86 ? -21.183 -4.088 36.855 1.00 95.81 86 ARG A O 1
ATOM 714 N N . LYS A 1 87 ? -21.277 -2.683 35.099 1.00 96.25 87 LYS A N 1
ATOM 715 C CA . LYS A 1 87 ? -22.463 -1.945 35.574 1.00 96.25 87 LYS A CA 1
ATOM 716 C C . LYS A 1 87 ? -23.700 -2.846 35.654 1.00 96.25 87 LYS A C 1
ATOM 718 O O . LYS A 1 87 ? -24.397 -2.815 36.664 1.00 96.25 87 LYS A O 1
ATOM 723 N N . LYS A 1 88 ? -23.944 -3.681 34.637 1.00 93.94 88 LYS A N 1
ATOM 724 C CA . LYS A 1 88 ? -25.065 -4.641 34.627 1.00 93.94 88 LYS A CA 1
ATOM 725 C C . LYS A 1 88 ? -24.953 -5.673 35.752 1.00 93.94 88 LYS A C 1
ATOM 727 O O . LYS A 1 88 ? -25.949 -5.961 36.403 1.00 93.94 88 LYS A O 1
ATOM 732 N N . VAL A 1 89 ? -23.751 -6.190 36.015 1.00 92.44 89 VAL A N 1
ATOM 733 C CA . VAL A 1 89 ? -23.504 -7.125 37.126 1.00 92.44 89 VAL A CA 1
ATOM 734 C C . VAL A 1 89 ? -23.773 -6.457 38.473 1.00 92.44 89 VAL A C 1
ATOM 736 O O . VAL A 1 89 ? -24.490 -7.025 39.291 1.00 92.44 89 VAL A O 1
ATOM 739 N N . ALA A 1 90 ? -23.274 -5.237 38.691 1.00 90.81 90 ALA A N 1
ATOM 740 C CA . ALA A 1 90 ? -23.536 -4.495 39.924 1.00 90.81 90 ALA A CA 1
ATOM 741 C C . ALA A 1 90 ? -25.040 -4.230 40.138 1.00 90.81 90 ALA A C 1
ATOM 743 O O . ALA A 1 90 ? -25.542 -4.370 41.251 1.00 90.81 90 ALA A O 1
ATOM 744 N N . GLN A 1 91 ? -25.777 -3.912 39.068 1.00 90.50 91 GLN A N 1
ATOM 745 C CA . GLN A 1 91 ? -27.231 -3.738 39.116 1.00 90.50 91 GLN A CA 1
ATOM 746 C C . GLN A 1 91 ? -27.972 -5.053 39.405 1.00 90.50 91 GLN A C 1
ATOM 748 O O . GLN A 1 91 ? -28.925 -5.072 40.177 1.00 90.50 91 GLN A O 1
ATOM 753 N N . ALA A 1 92 ? -27.541 -6.168 38.814 1.00 88.12 92 ALA A N 1
ATOM 754 C CA . ALA A 1 92 ? -28.128 -7.476 39.099 1.00 88.12 92 ALA A CA 1
ATOM 755 C C . ALA A 1 92 ? -27.888 -7.901 40.560 1.00 88.12 92 ALA A C 1
ATOM 757 O O . ALA A 1 92 ? -28.791 -8.429 41.207 1.00 88.12 92 ALA A O 1
ATOM 758 N N . GLN A 1 93 ? -26.698 -7.622 41.099 1.00 89.06 93 GLN A N 1
ATOM 759 C CA . GLN A 1 93 ? -26.361 -7.897 42.498 1.00 89.06 93 GLN A CA 1
ATOM 760 C C . GLN A 1 93 ? -27.189 -7.049 43.472 1.00 89.06 93 GLN A C 1
ATOM 762 O O . GLN A 1 93 ? -27.670 -7.580 44.471 1.00 89.06 93 GLN A O 1
ATOM 767 N N . SER A 1 94 ? -27.424 -5.762 43.184 1.00 84.19 94 SER A N 1
ATOM 768 C CA . SER A 1 94 ? -28.266 -4.918 44.048 1.00 84.19 94 SER A CA 1
ATOM 769 C C . SER A 1 94 ? -29.741 -5.348 44.047 1.00 84.19 94 SER A C 1
ATOM 771 O O . SER A 1 94 ? -30.400 -5.306 45.089 1.00 84.19 94 SER A O 1
ATOM 773 N N . LEU A 1 95 ? -30.253 -5.835 42.912 1.00 80.19 95 LEU A N 1
ATOM 774 C CA . LEU A 1 95 ? -31.599 -6.413 42.813 1.00 80.19 95 LEU A CA 1
ATOM 775 C C . LEU A 1 95 ? -31.734 -7.750 43.565 1.00 80.19 95 LEU A C 1
ATOM 777 O O . LEU A 1 95 ? -32.811 -8.052 44.064 1.00 80.19 95 LEU A O 1
ATOM 781 N N . GLN A 1 96 ? -30.663 -8.540 43.694 1.00 75.69 96 GLN A N 1
ATOM 782 C CA . GLN A 1 96 ? -30.671 -9.748 44.535 1.00 75.69 96 GLN A CA 1
ATOM 783 C C . GLN A 1 96 ? -30.540 -9.425 46.030 1.00 75.69 96 GLN A C 1
ATOM 785 O O . GLN A 1 96 ? -31.222 -10.036 46.851 1.00 75.69 96 GLN A O 1
ATOM 790 N N . ALA A 1 97 ? -29.707 -8.445 46.394 1.00 67.81 97 ALA A N 1
ATOM 791 C CA . ALA A 1 97 ? -29.477 -8.048 47.786 1.00 67.81 97 ALA A CA 1
ATOM 792 C C . ALA A 1 97 ? -30.713 -7.429 48.464 1.00 67.81 97 ALA A C 1
ATOM 794 O O . ALA A 1 97 ? -30.806 -7.417 49.688 1.00 67.81 97 ALA A O 1
ATOM 795 N N . THR A 1 98 ? -31.683 -6.945 47.685 1.00 62.12 98 THR A N 1
ATOM 796 C CA . THR A 1 98 ? -32.959 -6.439 48.209 1.00 62.12 98 THR A CA 1
ATOM 797 C C . THR A 1 98 ? -33.939 -7.546 48.602 1.00 62.12 98 THR A C 1
ATOM 799 O O . THR A 1 98 ? -34.968 -7.229 49.193 1.00 62.12 98 THR A O 1
ATOM 802 N N . GLY A 1 99 ? -33.634 -8.827 48.337 1.00 56.47 99 GLY A N 1
ATOM 803 C CA . GLY A 1 99 ? -34.338 -9.982 48.914 1.00 56.47 99 GLY A CA 1
ATOM 804 C C . GLY A 1 99 ? -35.844 -10.055 48.638 1.00 56.47 99 GLY A C 1
ATOM 805 O O . GLY A 1 99 ? -36.535 -10.886 49.225 1.00 56.47 99 GLY A O 1
ATOM 806 N N . LEU A 1 100 ? -36.378 -9.197 47.768 1.00 59.19 100 LEU A N 1
ATOM 807 C CA . LEU A 1 100 ? -37.793 -9.171 47.450 1.00 59.19 100 LEU A CA 1
ATOM 808 C C . LEU A 1 100 ? -38.059 -10.233 46.380 1.00 59.19 100 LEU A C 1
ATOM 810 O O . LEU A 1 100 ? -37.482 -10.157 45.291 1.00 59.19 100 LEU A O 1
ATOM 814 N N . PRO A 1 101 ? -38.907 -11.237 46.670 1.00 58.16 101 PRO A N 1
ATOM 815 C CA . PRO A 1 101 ? -39.248 -12.255 45.690 1.00 58.16 101 PRO A CA 1
ATOM 816 C C . PRO A 1 101 ? -39.858 -11.585 44.450 1.00 58.16 101 PRO A C 1
ATOM 818 O O . PRO A 1 101 ? -40.528 -10.554 44.588 1.00 58.16 101 PRO A O 1
ATOM 821 N N . PRO A 1 102 ? -39.660 -12.149 43.241 1.00 57.47 102 PRO A N 1
ATOM 822 C CA . PRO A 1 102 ? -40.316 -11.645 42.044 1.00 57.47 102 PRO A CA 1
ATOM 823 C C . PRO A 1 102 ? -41.816 -11.584 42.327 1.00 57.47 102 PRO A C 1
ATOM 825 O O . PRO A 1 102 ? -42.448 -12.609 42.587 1.00 57.47 102 PRO A O 1
ATOM 828 N N . ARG A 1 103 ? -42.365 -10.362 42.355 1.00 55.16 103 ARG A N 1
ATOM 829 C CA . ARG A 1 103 ? -43.787 -10.123 42.598 1.00 55.16 103 ARG A CA 1
ATOM 830 C C . ARG A 1 103 ? -44.554 -10.999 41.603 1.00 55.16 103 ARG A C 1
ATOM 832 O O . ARG A 1 103 ? -44.358 -10.813 40.399 1.00 55.16 103 ARG A O 1
ATOM 839 N N . PRO A 1 104 ? -45.372 -11.961 42.064 1.00 52.06 104 PRO A N 1
ATOM 840 C CA . PRO A 1 104 ? -46.139 -12.788 41.152 1.00 52.06 104 PRO A CA 1
ATOM 841 C C . PRO A 1 104 ? -46.978 -11.865 40.271 1.00 52.06 104 PRO A C 1
ATOM 843 O O . PRO A 1 104 ? -47.572 -10.899 40.766 1.00 52.06 104 PRO A O 1
ATOM 846 N N . ALA A 1 105 ? -46.975 -12.139 38.965 1.00 62.53 105 ALA A N 1
ATOM 847 C CA . ALA A 1 105 ? -47.848 -11.464 38.017 1.00 62.53 105 ALA A CA 1
ATOM 848 C C . ALA A 1 105 ? -49.276 -11.427 38.593 1.00 62.53 105 ALA A C 1
ATOM 850 O O . ALA A 1 105 ? -49.695 -12.415 39.212 1.00 62.53 105 ALA A O 1
ATOM 851 N N . PRO A 1 106 ? -50.010 -10.308 38.453 1.00 57.91 106 PRO A N 1
ATOM 852 C CA . PRO A 1 106 ? -51.358 -10.198 38.992 1.00 57.91 106 PRO A CA 1
ATOM 853 C C . PRO A 1 106 ? -52.196 -11.366 38.467 1.00 57.91 106 PRO A C 1
ATOM 855 O O . PRO A 1 106 ? -52.393 -11.508 37.261 1.00 57.91 106 PRO A O 1
ATOM 858 N N . ARG A 1 107 ? -52.633 -12.239 39.385 1.00 52.81 107 ARG A N 1
ATOM 859 C CA . ARG A 1 107 ? -53.561 -13.325 39.065 1.00 52.81 107 ARG A CA 1
ATOM 860 C C . ARG A 1 107 ? -54.816 -12.693 38.454 1.00 52.81 107 ARG A C 1
ATOM 862 O O . ARG A 1 107 ? -55.377 -11.800 39.091 1.00 52.81 107 ARG A O 1
ATOM 869 N N . PRO A 1 108 ? -55.289 -13.145 37.281 1.00 47.94 108 PRO A N 1
ATOM 870 C CA . PRO A 1 108 ? -56.641 -12.820 36.860 1.00 47.94 108 PRO A CA 1
ATOM 871 C C . PRO A 1 108 ? -57.611 -13.367 37.918 1.00 47.94 108 PRO A C 1
ATOM 873 O O . PRO A 1 108 ? -57.549 -14.544 38.282 1.00 47.94 108 PRO A O 1
ATOM 876 N N . SER A 1 109 ? -58.444 -12.482 38.471 1.00 51.66 109 SER A N 1
ATOM 877 C CA . SER A 1 109 ? -59.519 -12.836 39.400 1.00 51.66 109 SER A CA 1
ATOM 878 C C . SER A 1 109 ? -60.440 -13.880 38.777 1.00 51.66 109 SER A C 1
ATOM 880 O O . SER A 1 109 ? -60.794 -13.799 37.603 1.00 51.66 109 SER A O 1
ATOM 882 N N . ALA A 1 110 ? -60.817 -14.857 39.596 1.00 46.62 110 ALA A N 1
ATOM 883 C CA . ALA A 1 110 ? -61.663 -15.978 39.234 1.00 46.62 110 ALA A CA 1
ATOM 884 C C . ALA A 1 110 ? -63.062 -15.548 38.754 1.00 46.62 110 ALA A C 1
ATOM 886 O O . ALA A 1 110 ? -63.715 -14.714 39.377 1.00 46.62 110 ALA A O 1
ATOM 887 N N . ALA A 1 111 ? -63.538 -16.225 37.710 1.00 46.66 111 ALA A N 1
ATOM 888 C CA . ALA A 1 111 ? -64.949 -16.469 37.423 1.00 46.66 111 ALA A CA 1
ATOM 889 C C . ALA A 1 111 ? -65.123 -17.992 37.181 1.00 46.66 111 ALA A C 1
ATOM 891 O O . ALA A 1 111 ? -64.137 -18.657 36.849 1.00 46.66 111 ALA A O 1
ATOM 892 N N . PRO A 1 112 ? -66.307 -18.575 37.450 1.00 52.62 112 PRO A N 1
ATOM 893 C CA . PRO A 1 112 ? -66.455 -19.955 37.924 1.00 52.62 112 PRO A CA 1
ATOM 894 C C . PRO A 1 112 ? -66.342 -21.030 36.828 1.00 52.62 112 PRO A C 1
ATOM 896 O O . PRO A 1 112 ? -66.736 -20.815 35.685 1.00 52.62 112 PRO A O 1
ATOM 899 N N . SER A 1 113 ? -65.850 -22.215 37.214 1.00 46.50 113 SER A N 1
ATOM 900 C CA . SER A 1 113 ? -65.839 -23.445 36.400 1.00 46.50 113 SER A CA 1
ATOM 901 C C . SER A 1 113 ? -67.247 -23.940 36.045 1.00 46.50 113 SER A C 1
ATOM 903 O O . SER A 1 113 ? -68.168 -23.798 36.854 1.00 46.50 113 SER A O 1
ATOM 905 N N . PRO A 1 114 ? -67.380 -24.661 34.915 1.00 51.56 114 PRO A N 1
ATOM 906 C CA . PRO A 1 114 ? -67.768 -26.073 35.032 1.00 51.56 114 PRO A CA 1
ATOM 907 C C . PRO A 1 114 ? -66.992 -27.053 34.112 1.00 51.56 114 PRO A C 1
ATOM 909 O O . PRO A 1 114 ? -66.872 -26.827 32.916 1.00 51.56 114 PRO A O 1
ATOM 912 N N . THR A 1 115 ? -66.494 -28.130 34.750 1.00 45.59 115 THR A N 1
ATOM 913 C CA . THR A 1 115 ? -66.511 -29.587 34.414 1.00 45.59 115 THR A CA 1
ATOM 914 C C . THR A 1 115 ? -66.080 -30.151 33.029 1.00 45.59 115 THR A C 1
ATOM 916 O O . THR A 1 115 ? -65.970 -29.427 32.051 1.00 45.59 115 THR A O 1
ATOM 919 N N . PRO A 1 116 ? -65.697 -31.453 32.943 1.00 61.34 116 PRO A N 1
ATOM 920 C CA . PRO A 1 116 ? -64.380 -31.869 32.456 1.00 61.34 116 PRO A CA 1
ATOM 921 C C . PRO A 1 116 ? -64.440 -32.674 31.149 1.00 61.34 116 PRO A C 1
ATOM 923 O O . PRO A 1 116 ? -65.422 -33.358 30.875 1.00 61.34 116 PRO A O 1
ATOM 926 N N . THR A 1 117 ? -63.361 -32.703 30.366 1.00 37.72 117 THR A N 1
ATOM 927 C CA . THR A 1 117 ? -63.171 -33.738 29.334 1.00 37.72 117 THR A CA 1
ATOM 928 C C . THR A 1 117 ? -61.677 -33.973 29.091 1.00 37.72 117 THR A C 1
ATOM 930 O O . THR A 1 117 ? -60.961 -33.096 28.628 1.00 37.72 117 THR A O 1
ATOM 933 N N . SER A 1 118 ? -61.255 -35.176 29.482 1.00 39.28 118 SER A N 1
ATOM 934 C CA . SER A 1 118 ? -60.277 -36.070 28.845 1.00 39.28 118 SER A CA 1
ATOM 935 C C . SER A 1 118 ? -58.962 -35.499 28.302 1.00 39.28 118 SER A C 1
ATOM 937 O O . SER A 1 118 ? -58.899 -34.899 27.233 1.00 39.28 118 SER A O 1
ATOM 939 N N . THR A 1 119 ? -57.876 -35.855 28.988 1.00 48.47 119 THR A N 1
ATOM 940 C CA . THR A 1 119 ? -56.496 -35.892 28.482 1.00 48.47 119 THR A CA 1
ATOM 941 C C . THR A 1 119 ? -56.384 -36.734 27.199 1.00 48.47 119 THR A C 1
ATOM 943 O O . THR A 1 119 ? -57.098 -37.728 27.045 1.00 48.47 119 THR A O 1
ATOM 946 N N . PRO A 1 120 ? -55.397 -36.435 26.339 1.00 51.03 120 PRO A N 1
ATOM 947 C CA . PRO A 1 120 ? -54.267 -37.360 26.290 1.00 51.03 120 PRO A CA 1
ATOM 948 C C . PRO A 1 120 ? -52.905 -36.668 26.422 1.00 51.03 120 PRO A C 1
ATOM 950 O O . PRO A 1 120 ? -52.673 -35.561 25.943 1.00 51.03 120 PRO A O 1
ATOM 953 N N . SER A 1 121 ? -52.014 -37.370 27.120 1.00 51.88 121 SER A N 1
ATOM 954 C CA . SER A 1 121 ? -50.626 -37.017 27.409 1.00 51.88 121 SER A CA 1
ATOM 955 C C . SER A 1 121 ? -49.753 -36.919 26.157 1.00 51.88 121 SER A C 1
ATOM 957 O O . SER A 1 121 ? -49.840 -37.764 25.269 1.00 51.88 121 SER A O 1
ATOM 959 N N . ALA A 1 122 ? -48.819 -35.966 26.160 1.00 53.97 122 ALA A N 1
ATOM 960 C CA . ALA A 1 122 ? -47.631 -35.946 25.303 1.00 53.97 122 ALA A CA 1
ATOM 961 C C . ALA A 1 122 ? -46.501 -35.156 26.026 1.00 53.97 122 ALA A C 1
ATOM 963 O O . ALA A 1 122 ? -46.779 -34.481 27.017 1.00 53.97 122 ALA A O 1
ATOM 964 N N . PRO A 1 123 ? -45.220 -35.300 25.647 1.00 49.53 123 PRO A N 1
ATOM 965 C CA . PRO A 1 123 ? -44.218 -35.979 26.473 1.00 49.53 123 PRO A CA 1
ATOM 966 C C . PRO A 1 123 ? -43.336 -35.024 27.289 1.00 49.53 123 PRO A C 1
ATOM 968 O O . PRO A 1 123 ? -43.024 -33.915 26.862 1.00 49.53 123 PRO A O 1
ATOM 971 N N . GLN A 1 124 ? -42.867 -35.501 28.445 1.00 58.78 124 GLN A N 1
ATOM 972 C CA . GLN A 1 124 ? -41.869 -34.817 29.267 1.00 58.78 124 GLN A CA 1
ATOM 973 C C . GLN A 1 124 ? -40.539 -34.709 28.508 1.00 58.78 124 GLN A C 1
ATOM 975 O O . GLN A 1 124 ? -39.899 -35.718 28.212 1.00 58.78 124 GLN A O 1
ATOM 980 N N . THR A 1 125 ? -40.095 -33.487 28.223 1.00 55.44 125 THR A N 1
ATOM 981 C CA . THR A 1 125 ? -38.711 -33.228 27.816 1.00 55.44 125 THR A CA 1
ATOM 982 C C . THR A 1 125 ? -37.779 -33.405 29.018 1.00 55.44 125 THR A C 1
ATOM 984 O O . THR A 1 125 ? -38.042 -32.818 30.072 1.00 55.44 125 THR A O 1
ATOM 987 N N . PRO A 1 126 ? -36.686 -34.176 28.891 1.00 59.59 126 PRO A N 1
ATOM 988 C CA . PRO A 1 126 ? -35.732 -34.367 29.971 1.00 59.59 126 PRO A CA 1
ATOM 989 C C . PRO A 1 126 ? -34.981 -33.066 30.269 1.00 59.59 126 PRO A C 1
ATOM 991 O O . PRO A 1 126 ? -34.528 -32.359 29.370 1.00 59.59 126 PRO A O 1
ATOM 994 N N . VAL A 1 127 ? -34.831 -32.782 31.562 1.00 54.88 127 VAL A N 1
ATOM 995 C CA . VAL A 1 127 ? -33.978 -31.722 32.103 1.00 54.88 127 VAL A CA 1
ATOM 996 C C . VAL A 1 127 ? -32.541 -31.976 31.643 1.00 54.88 127 VAL A C 1
ATOM 998 O O . VAL A 1 127 ? -31.863 -32.873 32.148 1.00 54.88 127 VAL A O 1
ATOM 1001 N N . ALA A 1 128 ? -32.069 -31.196 30.672 1.00 47.69 128 ALA A N 1
ATOM 1002 C CA . ALA A 1 128 ? -30.659 -31.167 30.326 1.00 47.69 128 ALA A CA 1
ATOM 1003 C C . ALA A 1 128 ? -29.891 -30.502 31.475 1.00 47.69 128 ALA A C 1
ATOM 1005 O O . ALA A 1 128 ? -30.140 -29.353 31.842 1.00 47.69 128 ALA A O 1
ATOM 1006 N N . LYS A 1 129 ? -28.975 -31.273 32.063 1.00 61.50 129 LYS A N 1
ATOM 1007 C CA . LYS A 1 129 ? -28.004 -30.831 33.062 1.00 61.50 129 LYS A CA 1
ATOM 1008 C C . LYS A 1 129 ? -27.255 -29.603 32.539 1.00 61.50 129 LYS A C 1
ATOM 1010 O O . LYS A 1 129 ? -26.769 -29.612 31.412 1.00 61.50 129 LYS A O 1
ATOM 1015 N N . VAL A 1 130 ? -27.133 -28.581 33.381 1.00 52.62 130 VAL A N 1
ATOM 1016 C CA . VAL A 1 130 ? -26.209 -27.461 33.175 1.00 52.62 130 VAL A CA 1
ATOM 1017 C C . VAL A 1 130 ? -24.802 -28.043 32.976 1.00 52.62 130 VAL A C 1
ATOM 1019 O O . VAL A 1 130 ? -24.335 -28.758 33.866 1.00 52.62 130 VAL A O 1
ATOM 1022 N N . PRO A 1 131 ? -24.115 -27.801 31.846 1.00 54.84 131 PRO A N 1
ATOM 1023 C CA . PRO A 1 131 ? -22.712 -28.157 31.734 1.00 54.84 131 PRO A CA 1
ATOM 1024 C C . PRO A 1 131 ? -21.902 -27.247 32.661 1.00 54.84 131 PRO A C 1
ATOM 1026 O O . PRO A 1 131 ? -21.881 -26.026 32.508 1.00 54.84 131 PRO A O 1
ATOM 1029 N N . THR A 1 132 ? -21.253 -27.863 33.645 1.00 61.25 132 THR A N 1
ATOM 1030 C CA . THR A 1 132 ? -20.188 -27.260 34.445 1.00 61.25 132 THR A CA 1
ATOM 1031 C C . THR A 1 132 ? -19.143 -26.678 33.496 1.00 61.25 132 THR A C 1
ATOM 1033 O O . THR A 1 132 ? -18.604 -27.395 32.653 1.00 61.25 132 THR A O 1
ATOM 1036 N N . ALA A 1 133 ? -18.884 -25.374 33.601 1.00 61.84 133 ALA A N 1
ATOM 1037 C CA . ALA A 1 133 ? -17.819 -24.727 32.847 1.00 61.84 133 ALA A CA 1
ATOM 1038 C C . ALA A 1 133 ? -16.473 -25.411 33.160 1.00 61.84 133 ALA A C 1
ATOM 1040 O O . ALA A 1 133 ? -16.189 -25.653 34.336 1.00 61.84 133 ALA A O 1
ATOM 1041 N N . PRO A 1 134 ? -15.649 -25.737 32.149 1.00 62.69 134 PRO A N 1
ATOM 1042 C CA . PRO A 1 134 ? -14.312 -26.252 32.391 1.00 62.69 134 PRO A CA 1
ATOM 1043 C C . PRO A 1 134 ? -13.458 -25.184 33.082 1.00 62.69 134 PRO A C 1
ATOM 1045 O O . PRO A 1 134 ? -13.532 -23.993 32.772 1.00 62.69 134 PRO A O 1
ATOM 1048 N N . GLU A 1 135 ? -12.668 -25.643 34.045 1.00 62.47 135 GLU A N 1
ATOM 1049 C CA . GLU A 1 135 ? -11.705 -24.864 34.816 1.00 62.47 135 GLU A CA 1
ATOM 1050 C C . GLU A 1 135 ? -10.743 -24.103 33.876 1.00 62.47 135 GLU A C 1
ATOM 1052 O O . GLU A 1 135 ? -10.340 -24.649 32.842 1.00 62.47 135 GLU A O 1
ATOM 1057 N N . PRO A 1 136 ? -10.376 -22.840 34.171 1.00 69.00 136 PRO A N 1
ATOM 1058 C CA . PRO A 1 136 ? -9.442 -22.102 33.331 1.00 69.00 136 PRO A CA 1
ATOM 1059 C C . PRO A 1 136 ? -8.075 -22.809 33.306 1.00 69.00 136 PRO A C 1
ATOM 1061 O O . PRO A 1 136 ? -7.585 -23.228 34.358 1.00 69.00 136 PRO A O 1
ATOM 1064 N N . PRO A 1 137 ? -7.420 -22.927 32.136 1.00 68.06 137 PRO A N 1
ATOM 1065 C CA . PRO A 1 137 ? -6.096 -23.525 32.059 1.00 68.06 137 PRO A CA 1
ATOM 1066 C C . PRO A 1 137 ? -5.110 -22.705 32.897 1.00 68.06 137 PRO A C 1
ATOM 1068 O O . PRO A 1 137 ? -4.988 -21.488 32.733 1.00 68.06 137 PRO A O 1
ATOM 1071 N N . LYS A 1 138 ? -4.392 -23.385 33.798 1.00 65.38 138 LYS A N 1
ATOM 1072 C CA . LYS A 1 138 ? -3.233 -22.824 34.501 1.00 65.38 138 LYS A CA 1
ATOM 1073 C C . LYS A 1 138 ? -2.244 -22.304 33.458 1.00 65.38 138 LYS A C 1
ATOM 1075 O O . LYS A 1 138 ? -1.802 -23.060 32.596 1.00 65.38 138 LYS A O 1
ATOM 1080 N N . ALA A 1 139 ? -1.899 -21.022 33.551 1.00 60.81 139 ALA A N 1
ATOM 1081 C CA . ALA A 1 139 ? -0.832 -20.443 32.750 1.00 60.81 139 ALA A CA 1
ATOM 1082 C C . ALA A 1 139 ? 0.475 -21.226 33.003 1.00 60.81 139 ALA A C 1
ATOM 1084 O O . ALA A 1 139 ? 0.804 -21.474 34.169 1.00 60.81 139 ALA A O 1
ATOM 1085 N N . PRO A 1 140 ? 1.210 -21.637 31.956 1.00 61.12 140 PRO A N 1
ATOM 1086 C CA . PRO A 1 140 ? 2.514 -22.256 32.132 1.00 61.12 140 PRO A CA 1
ATOM 1087 C C . PRO A 1 140 ? 3.467 -21.260 32.800 1.00 61.12 140 PRO A C 1
ATOM 1089 O O . PRO A 1 140 ? 3.539 -20.086 32.435 1.00 61.12 140 PRO A O 1
ATOM 1092 N N . ILE A 1 141 ? 4.165 -21.745 33.823 1.00 67.88 141 ILE A N 1
ATOM 1093 C CA . ILE A 1 141 ? 5.225 -21.022 34.524 1.00 67.88 141 ILE A CA 1
ATOM 1094 C C . ILE A 1 141 ? 6.325 -20.716 33.492 1.00 67.88 141 ILE A C 1
ATOM 1096 O O . ILE A 1 141 ? 6.703 -21.628 32.758 1.00 67.88 141 ILE A O 1
ATOM 1100 N N . PRO A 1 142 ? 6.844 -19.478 33.403 1.00 61.00 142 PRO A N 1
ATOM 1101 C CA . PRO A 1 142 ? 7.952 -19.177 32.507 1.00 61.00 142 PRO A CA 1
ATOM 1102 C C . PRO A 1 142 ? 9.189 -19.978 32.929 1.00 61.00 142 PRO A C 1
ATOM 1104 O O . PRO A 1 142 ? 9.686 -19.836 34.049 1.00 61.00 142 PRO A O 1
ATOM 1107 N N . GLU A 1 143 ? 9.674 -20.834 32.030 1.00 66.06 143 GLU A N 1
ATOM 1108 C CA . GLU A 1 143 ? 10.970 -21.489 32.174 1.00 66.06 143 GLU A CA 1
ATOM 1109 C C . GLU A 1 143 ? 12.067 -20.416 32.244 1.00 66.06 143 GLU A C 1
ATOM 1111 O O . GLU A 1 143 ? 12.062 -19.437 31.493 1.00 66.06 143 GLU A O 1
ATOM 1116 N N . LYS A 1 144 ? 13.002 -20.577 33.187 1.00 66.88 144 LYS A N 1
ATOM 1117 C CA . LYS A 1 144 ? 14.200 -19.734 33.275 1.00 66.88 144 LYS A CA 1
ATOM 1118 C C . LYS A 1 144 ? 14.930 -19.747 31.923 1.00 66.88 144 LYS A C 1
ATOM 1120 O O . LYS A 1 144 ? 15.084 -20.826 31.354 1.00 66.88 144 LYS A O 1
ATOM 1125 N N . PRO A 1 145 ? 15.451 -18.604 31.444 1.00 61.31 145 PRO A N 1
ATOM 1126 C CA . PRO A 1 145 ? 16.278 -18.593 30.247 1.00 61.31 145 PRO A CA 1
ATOM 1127 C C . PRO A 1 145 ? 17.530 -19.446 30.480 1.00 61.31 145 PRO A C 1
ATOM 1129 O O . PRO A 1 145 ? 18.307 -19.204 31.406 1.00 61.31 145 PRO A O 1
ATOM 1132 N N . VAL A 1 146 ? 17.696 -20.467 29.643 1.00 61.25 146 VAL A N 1
ATOM 1133 C CA . VAL A 1 146 ? 18.924 -21.258 29.544 1.00 61.25 146 VAL A CA 1
ATOM 1134 C C . VAL A 1 146 ? 19.996 -20.364 28.905 1.00 61.25 146 VAL A C 1
ATOM 1136 O O . VAL A 1 146 ? 19.701 -19.720 27.895 1.00 61.25 146 VAL A O 1
ATOM 1139 N N . PRO A 1 147 ? 21.223 -20.284 29.454 1.00 62.78 147 PRO A N 1
ATOM 1140 C CA . PRO A 1 147 ? 22.323 -19.588 28.795 1.00 62.78 147 PRO A CA 1
ATOM 1141 C C . PRO A 1 147 ? 22.585 -20.218 27.424 1.00 62.78 147 PRO A C 1
ATOM 1143 O O . PRO A 1 147 ? 22.829 -21.420 27.326 1.00 62.78 147 PRO A O 1
ATOM 1146 N N . VAL A 1 148 ? 22.507 -19.414 26.365 1.00 60.97 148 VAL A N 1
ATOM 1147 C CA . VAL A 1 148 ? 22.863 -19.844 25.011 1.00 60.97 148 VAL A CA 1
ATOM 1148 C C . VAL A 1 148 ? 24.384 -19.919 24.942 1.00 60.97 148 VAL A C 1
ATOM 1150 O O . VAL A 1 148 ? 25.063 -18.897 24.986 1.00 60.97 148 VAL A O 1
ATOM 1153 N N . GLU A 1 149 ? 24.920 -21.132 24.866 1.00 64.81 149 GLU A N 1
ATOM 1154 C CA . GLU A 1 149 ? 26.318 -21.360 24.516 1.00 64.81 149 GLU A CA 1
ATOM 1155 C C . GLU A 1 149 ? 26.498 -20.985 23.034 1.00 64.81 149 GLU A C 1
ATOM 1157 O O . GLU A 1 149 ? 25.941 -21.627 22.138 1.00 64.81 149 GLU A O 1
ATOM 1162 N N . GLU A 1 150 ? 27.209 -19.885 22.773 1.00 56.50 150 GLU A N 1
ATOM 1163 C CA . GLU A 1 150 ? 27.532 -19.431 21.421 1.00 56.50 150 GLU A CA 1
ATOM 1164 C C . GLU A 1 150 ? 28.416 -20.469 20.726 1.00 56.50 150 GLU A C 1
ATOM 1166 O O . GLU A 1 150 ? 29.609 -20.614 20.995 1.00 56.50 150 GLU A O 1
ATOM 1171 N N . LYS A 1 151 ? 27.823 -21.200 19.784 1.00 62.28 151 LYS A N 1
ATOM 1172 C CA . LYS A 1 151 ? 28.566 -22.055 18.864 1.00 62.28 151 LYS A CA 1
ATOM 1173 C C . LYS A 1 151 ? 29.380 -21.151 17.921 1.00 62.28 151 LYS A C 1
ATOM 1175 O O . LYS A 1 151 ? 28.787 -20.271 17.292 1.00 62.28 151 LYS A O 1
ATOM 1180 N N . PRO A 1 152 ? 30.704 -21.340 17.774 1.00 60.69 152 PRO A N 1
ATOM 1181 C CA . PRO A 1 152 ? 31.517 -20.481 16.922 1.00 60.69 152 PRO A CA 1
ATOM 1182 C C . PRO A 1 152 ? 31.089 -20.618 15.457 1.00 60.69 152 PRO A C 1
ATOM 1184 O O . PRO A 1 152 ? 31.010 -21.719 14.910 1.00 60.69 152 PRO A O 1
ATOM 1187 N N . ILE A 1 153 ? 30.813 -19.477 14.824 1.00 59.56 153 ILE A N 1
ATOM 1188 C CA . ILE A 1 153 ? 30.479 -19.371 13.403 1.00 59.56 153 ILE A CA 1
ATOM 1189 C C . ILE A 1 153 ? 31.718 -19.788 12.593 1.00 59.56 153 ILE A C 1
ATOM 1191 O O . ILE A 1 153 ? 32.778 -19.173 12.760 1.00 59.56 153 ILE A O 1
ATOM 1195 N N . PRO A 1 154 ? 31.635 -20.790 11.698 1.00 59.62 154 PRO A N 1
ATOM 1196 C CA . PRO A 1 154 ? 32.720 -21.064 10.772 1.00 59.62 154 PRO A CA 1
ATOM 1197 C C . PRO A 1 154 ? 32.871 -19.865 9.829 1.00 59.62 154 PRO A C 1
ATOM 1199 O O . PRO A 1 154 ? 32.015 -19.587 8.990 1.00 59.62 154 PRO A O 1
ATOM 1202 N N . ARG A 1 155 ? 33.977 -19.130 9.981 1.00 60.97 155 ARG A N 1
ATOM 1203 C CA . ARG A 1 155 ? 34.440 -18.156 8.989 1.00 60.97 155 ARG A CA 1
ATOM 1204 C C . ARG A 1 155 ? 34.689 -18.901 7.681 1.00 60.97 155 ARG A C 1
ATOM 1206 O O . ARG A 1 155 ? 35.607 -19.713 7.623 1.00 60.97 155 ARG A O 1
ATOM 1213 N N . GLY A 1 156 ? 33.926 -18.607 6.631 1.00 49.75 156 GLY A N 1
ATOM 1214 C CA . GLY A 1 156 ? 34.284 -19.111 5.309 1.00 49.75 156 GLY A CA 1
ATOM 1215 C C . GLY A 1 156 ? 33.194 -19.060 4.255 1.00 49.75 156 GLY A C 1
ATOM 1216 O O . GLY A 1 156 ? 32.683 -20.101 3.861 1.00 49.75 156 GLY A O 1
ATOM 1217 N N . THR A 1 157 ? 32.905 -17.875 3.722 1.00 55.47 157 THR A N 1
ATOM 1218 C CA . THR A 1 157 ? 32.701 -17.710 2.271 1.00 55.47 157 THR A CA 1
ATOM 1219 C C . THR A 1 157 ? 32.853 -16.225 1.916 1.00 55.47 157 THR A C 1
ATOM 1221 O O . THR A 1 157 ? 32.069 -15.414 2.406 1.00 55.47 157 THR A O 1
ATOM 1224 N N . PRO A 1 158 ? 33.875 -15.815 1.141 1.00 58.62 158 PRO A N 1
ATOM 1225 C CA . PRO A 1 158 ? 33.934 -14.451 0.622 1.00 58.62 158 PRO A CA 1
ATOM 1226 C C . PRO A 1 158 ? 32.811 -14.229 -0.408 1.00 58.62 158 PRO A C 1
ATOM 1228 O O . PRO A 1 158 ? 32.381 -15.190 -1.054 1.00 58.62 158 PRO A O 1
ATOM 1231 N N . PRO A 1 159 ? 32.324 -12.987 -0.582 1.00 61.56 159 PRO A N 1
ATOM 1232 C CA . PRO A 1 159 ? 31.304 -12.690 -1.576 1.00 61.56 159 PRO A CA 1
ATOM 1233 C C . PRO A 1 159 ? 31.833 -12.964 -2.988 1.00 61.56 159 PRO A C 1
ATOM 1235 O O . PRO A 1 159 ? 32.995 -12.694 -3.296 1.00 61.56 159 PRO A O 1
ATOM 1238 N N . PHE A 1 160 ? 30.956 -13.479 -3.851 1.00 50.22 160 PHE A N 1
ATOM 1239 C CA . PHE A 1 160 ? 31.163 -13.512 -5.295 1.00 50.22 160 PHE A CA 1
ATOM 1240 C C . PHE A 1 160 ? 31.479 -12.091 -5.778 1.00 50.22 160 PHE A C 1
ATOM 1242 O O . PHE A 1 160 ? 30.601 -11.232 -5.833 1.00 50.22 160 PHE A O 1
ATOM 1249 N N . ILE A 1 161 ? 32.742 -11.840 -6.118 1.00 54.06 161 ILE A N 1
ATOM 1250 C CA . ILE A 1 161 ? 33.137 -10.647 -6.859 1.00 54.06 161 ILE A CA 1
ATOM 1251 C C . ILE A 1 161 ? 32.594 -10.843 -8.272 1.00 54.06 161 ILE A C 1
ATOM 1253 O O . ILE A 1 161 ? 33.057 -11.712 -9.010 1.00 54.06 161 ILE A O 1
ATOM 1257 N N . ILE A 1 162 ? 31.588 -10.054 -8.642 1.00 51.66 162 ILE A N 1
ATOM 1258 C CA . ILE A 1 162 ? 31.184 -9.910 -10.037 1.00 51.66 162 ILE A CA 1
ATOM 1259 C C . ILE A 1 162 ? 32.348 -9.194 -10.725 1.00 51.66 162 ILE A C 1
ATOM 1261 O O . ILE A 1 162 ? 32.519 -7.986 -10.582 1.00 51.66 162 ILE A O 1
ATOM 1265 N N . SER A 1 163 ? 33.202 -9.958 -11.407 1.00 45.59 163 SER A N 1
ATOM 1266 C CA . SER A 1 163 ? 34.226 -9.409 -12.288 1.00 45.59 163 SER A CA 1
ATOM 1267 C C . SER A 1 163 ? 33.546 -8.573 -13.369 1.00 45.59 163 SER A C 1
ATOM 1269 O O . SER A 1 163 ? 32.825 -9.103 -14.214 1.00 45.59 163 SER A O 1
ATOM 1271 N N . SER A 1 164 ? 33.777 -7.264 -13.338 1.00 58.19 164 SER A N 1
ATOM 1272 C CA . SER A 1 164 ? 33.464 -6.365 -14.445 1.00 58.19 164 SER A CA 1
ATOM 1273 C C . SER A 1 164 ? 34.099 -6.891 -15.744 1.00 58.19 164 SER A C 1
ATOM 1275 O O . SER A 1 164 ? 35.245 -7.351 -15.708 1.00 58.19 164 SER A O 1
ATOM 1277 N N . PRO A 1 165 ? 33.405 -6.835 -16.895 1.00 65.12 165 PRO A N 1
ATOM 1278 C CA . PRO A 1 165 ? 34.011 -7.187 -18.174 1.00 65.12 165 PRO A CA 1
ATOM 1279 C C . PRO A 1 165 ? 35.114 -6.175 -18.546 1.00 65.12 165 PRO A C 1
ATOM 1281 O O . PRO A 1 165 ? 35.006 -4.999 -18.183 1.00 65.12 165 PRO A O 1
ATOM 1284 N N . PRO A 1 166 ? 36.176 -6.598 -19.259 1.00 69.38 166 PRO A N 1
ATOM 1285 C CA . PRO A 1 166 ? 37.273 -5.709 -19.629 1.00 69.38 166 PRO A CA 1
ATOM 1286 C C . PRO A 1 166 ? 36.803 -4.620 -20.610 1.00 69.38 166 PRO A C 1
ATOM 1288 O O . PRO A 1 166 ? 35.922 -4.881 -21.439 1.00 69.38 166 PRO A O 1
ATOM 1291 N N . PRO A 1 167 ? 37.381 -3.404 -20.550 1.00 68.88 167 PRO A N 1
ATOM 1292 C CA . PRO A 1 167 ? 37.055 -2.345 -21.495 1.00 68.88 167 PRO A CA 1
ATOM 1293 C C . PRO A 1 167 ? 37.523 -2.724 -22.906 1.00 68.88 167 PRO A C 1
ATOM 1295 O O . PRO A 1 167 ? 38.572 -3.347 -23.088 1.00 68.88 167 PRO A O 1
ATOM 1298 N N . LYS A 1 168 ? 36.718 -2.355 -23.909 1.00 66.06 168 LYS A N 1
ATOM 1299 C CA . LYS A 1 168 ? 37.067 -2.510 -25.326 1.00 66.06 168 LYS A CA 1
ATOM 1300 C C . LYS A 1 168 ? 38.352 -1.729 -25.641 1.00 66.06 168 LYS A C 1
ATOM 1302 O O . LYS A 1 168 ? 38.507 -0.626 -25.119 1.00 66.06 168 LYS A O 1
ATOM 1307 N N . PRO A 1 169 ? 39.238 -2.263 -26.499 1.00 65.88 169 PRO A N 1
ATOM 1308 C CA . PRO A 1 169 ? 40.382 -1.507 -26.985 1.00 65.88 169 PRO A CA 1
ATOM 1309 C C . PRO A 1 169 ? 39.885 -0.322 -27.819 1.00 65.88 169 PRO A C 1
ATOM 1311 O O . PRO A 1 169 ? 39.005 -0.482 -28.664 1.00 65.88 169 PRO A O 1
ATOM 1314 N N . GLU A 1 170 ? 40.428 0.861 -27.546 1.00 64.25 170 GLU A N 1
ATOM 1315 C CA . GLU A 1 170 ? 40.261 2.028 -28.406 1.00 64.25 170 GLU A CA 1
ATOM 1316 C C . GLU A 1 170 ? 41.027 1.784 -29.712 1.00 64.25 170 GLU A C 1
ATOM 1318 O O . GLU A 1 170 ? 42.217 1.452 -29.696 1.00 64.25 170 GLU A O 1
ATOM 1323 N N . ASP A 1 171 ? 40.318 1.902 -30.835 1.00 64.81 171 ASP A N 1
ATOM 1324 C CA . ASP A 1 171 ? 40.897 1.867 -32.174 1.00 64.81 171 ASP A CA 1
ATOM 1325 C C . ASP A 1 171 ? 41.862 3.055 -32.350 1.00 64.81 171 ASP A C 1
ATOM 1327 O O . ASP A 1 171 ? 41.538 4.192 -31.997 1.00 64.81 171 ASP A O 1
ATOM 1331 N N . LYS A 1 172 ? 43.059 2.771 -32.871 1.00 58.66 172 LYS A N 1
ATOM 1332 C CA . LYS A 1 172 ? 44.061 3.765 -33.285 1.00 58.66 172 LYS A CA 1
ATOM 1333 C C . LYS A 1 172 ? 43.807 4.258 -34.701 1.00 58.66 172 LYS A C 1
ATOM 1335 O O . LYS A 1 172 ? 43.438 3.415 -35.548 1.00 58.66 172 LYS A O 1
#